Protein AF-C6M0U0-F1 (afdb_monomer)

Organism: NCBI:txid547045

Mean predicted aligned error: 6.97 Å

pLDDT: mean 82.28, std 11.55, range [46.31, 96.19]

Solvent-accessible surface area (backbone atoms only — not comparable to full-atom values): 5951 Å² total; per-residue (Å²): 131,81,79,52,76,69,52,56,54,47,51,55,52,51,50,54,51,51,50,49,52,53,70,62,38,92,77,49,57,50,56,54,55,56,68,71,49,63,76,68,48,75,41,58,51,66,78,69,48,57,66,72,61,37,56,74,75,43,66,86,65,54,39,33,33,31,40,36,55,34,98,86,66,42,71,76,54,31,38,32,37,41,39,35,33,69,83,81,74,46,73,50,76,47,80,41,56,51,84,80,108

Secondary structure (DSSP, 8-state):
-PPPHHHHHHHHHHHHHHHHHHHH-TT-HHHHHHHHSPTT--EEGGGTS-HHHHHHHHTT--EEEEEEE-TT--TTTEEEEEEEETTTTEEEEEEEEGGG-

Foldseek 3Di:
DPDDPVVVVVLVVLVVVLVCCQPPVVVCVNVVVLLVDPAPDKDFSCVSDDVVVCCVRPVPWRKIKHKHAPPVNPPPFKIKIWIATPVVRDIDIDIDGPVVD

Structure (mmCIF, N/CA/C/O backbone):
data_AF-C6M0U0-F1
#
_entry.id   AF-C6M0U0-F1
#
loop_
_atom_site.group_PDB
_atom_site.id
_atom_site.type_symbol
_atom_site.label_atom_id
_atom_site.label_alt_id
_atom_site.label_comp_id
_atom_site.label_asym_id
_atom_site.label_entity_id
_atom_site.label_seq_id
_atom_site.pdbx_PDB_ins_code
_atom_site.Cartn_x
_atom_site.Cartn_y
_atom_site.Cartn_z
_atom_site.occupancy
_atom_site.B_iso_or_equiv
_atom_site.auth_seq_id
_atom_site.auth_comp_id
_atom_site.auth_asym_id
_atom_site.auth_atom_id
_atom_site.pdbx_PDB_model_num
ATOM 1 N N . MET A 1 1 ? -15.009 -13.323 18.714 1.00 46.31 1 MET A N 1
ATOM 2 C CA . MET A 1 1 ? -16.208 -12.505 18.432 1.00 46.31 1 MET A CA 1
ATOM 3 C C . MET A 1 1 ? -16.211 -12.233 16.944 1.00 46.31 1 MET A C 1
ATOM 5 O O . MET A 1 1 ? -15.132 -12.001 16.420 1.00 46.31 1 MET A O 1
ATOM 9 N N . LYS A 1 2 ? -17.355 -12.347 16.261 1.00 49.81 2 LYS A N 1
ATOM 10 C CA . LYS A 1 2 ? -17.467 -11.777 14.913 1.00 49.81 2 LYS A CA 1
ATOM 11 C C . LYS A 1 2 ? -17.648 -10.267 15.085 1.00 49.81 2 LYS A C 1
ATOM 13 O O . LYS A 1 2 ? -18.456 -9.913 15.950 1.00 49.81 2 LYS A O 1
ATOM 18 N N . PRO A 1 3 ? -16.898 -9.431 14.357 1.00 57.34 3 PRO A N 1
ATOM 19 C CA . PRO A 1 3 ? -17.123 -7.994 14.376 1.00 57.34 3 PRO A CA 1
ATOM 20 C C . PRO A 1 3 ? -18.563 -7.698 13.953 1.00 57.34 3 PRO A C 1
ATOM 22 O O . PRO A 1 3 ? -19.199 -8.482 13.238 1.00 57.34 3 PRO A O 1
ATOM 25 N N . SER A 1 4 ? -19.125 -6.616 14.484 1.00 71.62 4 SER A N 1
ATOM 26 C CA . SER A 1 4 ? -20.456 -6.187 14.056 1.00 71.62 4 SER A CA 1
ATOM 27 C C . SER A 1 4 ? -20.386 -5.621 12.634 1.00 71.62 4 SER A C 1
ATOM 29 O O . SER A 1 4 ? -19.350 -5.101 12.225 1.00 71.62 4 SER A O 1
ATOM 31 N N . SER A 1 5 ? -21.500 -5.655 11.898 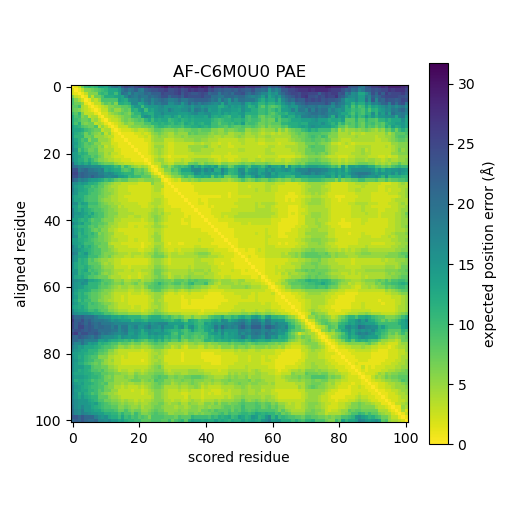1.00 65.94 5 SER A N 1
ATOM 32 C CA . SER A 1 5 ? -21.579 -5.059 10.554 1.00 65.94 5 SER A CA 1
ATOM 33 C C . SER A 1 5 ? -21.157 -3.585 10.530 1.00 65.94 5 SER A C 1
ATOM 35 O O . SER A 1 5 ? -20.695 -3.123 9.495 1.00 65.94 5 SER A O 1
ATOM 37 N N . ASP A 1 6 ? -21.301 -2.855 11.642 1.00 65.31 6 ASP A N 1
ATOM 38 C CA . ASP A 1 6 ? -20.897 -1.449 11.757 1.00 65.31 6 ASP A CA 1
ATOM 39 C C . ASP A 1 6 ? -19.384 -1.283 11.984 1.00 65.31 6 ASP A C 1
ATOM 41 O O . ASP A 1 6 ? -18.834 -0.221 11.704 1.00 65.31 6 ASP A O 1
ATOM 45 N N . GLU A 1 7 ? -18.704 -2.306 12.508 1.00 62.69 7 GLU A N 1
ATOM 46 C CA . GLU A 1 7 ? -17.248 -2.304 12.711 1.00 62.69 7 GLU A CA 1
ATOM 47 C C . GLU A 1 7 ? -16.519 -2.616 11.400 1.00 62.69 7 GLU A C 1
ATOM 49 O O . GLU A 1 7 ? -15.577 -1.912 11.050 1.00 62.69 7 GLU A O 1
ATOM 54 N N . GLU A 1 8 ? -17.015 -3.590 10.629 1.00 62.66 8 GLU A N 1
ATOM 55 C CA . GLU A 1 8 ? -16.490 -3.913 9.292 1.00 62.66 8 GLU A CA 1
ATOM 56 C C . GLU A 1 8 ? -16.653 -2.726 8.323 1.00 62.66 8 GLU A C 1
ATOM 58 O O . GLU A 1 8 ? -15.736 -2.388 7.576 1.00 62.66 8 GLU A O 1
ATOM 63 N N . LEU A 1 9 ? -17.801 -2.034 8.373 1.00 60.28 9 LEU A N 1
ATOM 64 C CA . LEU A 1 9 ? -18.061 -0.854 7.539 1.00 60.28 9 LEU A CA 1
ATOM 65 C C . LEU A 1 9 ? -17.158 0.330 7.902 1.00 60.28 9 LEU A C 1
ATOM 67 O O . LEU A 1 9 ? -16.750 1.076 7.018 1.00 60.28 9 LEU A O 1
ATOM 71 N N . LYS A 1 10 ? -16.835 0.503 9.189 1.00 64.31 10 LYS A N 1
ATOM 72 C CA . LYS A 1 10 ? -15.878 1.526 9.630 1.00 64.31 10 LYS A CA 1
ATOM 73 C C . LYS A 1 10 ? -14.460 1.215 9.162 1.00 64.31 10 LYS A C 1
ATOM 75 O O . LYS A 1 10 ? -13.813 2.119 8.652 1.00 64.31 10 LYS A O 1
ATOM 80 N N . SER A 1 11 ? -14.022 -0.039 9.276 1.00 66.06 11 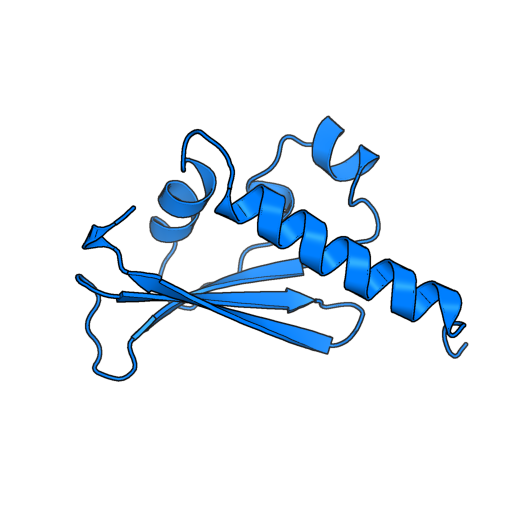SER A N 1
ATOM 81 C CA . SER A 1 11 ? -12.685 -0.473 8.844 1.00 66.06 11 SER A CA 1
ATOM 82 C C . SER A 1 11 ? -12.474 -0.262 7.339 1.00 66.06 11 SER A C 1
ATOM 84 O O . SER A 1 11 ? -11.485 0.333 6.915 1.00 66.06 11 SER A O 1
ATOM 86 N N . ALA A 1 12 ? -13.467 -0.631 6.520 1.00 65.75 12 ALA A N 1
ATOM 87 C CA . ALA A 1 12 ? -13.413 -0.408 5.076 1.00 65.75 12 ALA A CA 1
ATOM 88 C C . ALA A 1 12 ? -13.322 1.087 4.706 1.00 65.75 12 ALA A C 1
ATOM 90 O O . ALA A 1 12 ? -12.548 1.458 3.827 1.00 65.75 12 ALA A O 1
ATOM 91 N N . VAL A 1 13 ? -14.074 1.952 5.399 1.00 70.88 13 VAL A N 1
ATOM 92 C CA . VAL A 1 13 ? -14.023 3.410 5.187 1.00 70.88 13 VAL A CA 1
ATOM 93 C C . VAL A 1 13 ? -12.688 4.003 5.655 1.00 70.88 13 VAL A C 1
ATOM 95 O O . VAL A 1 13 ? -12.172 4.911 5.008 1.00 70.88 13 VAL A O 1
ATOM 98 N N . GLU A 1 14 ? -12.108 3.498 6.747 1.00 76.75 14 GLU A N 1
ATOM 99 C CA . GLU A 1 14 ? -10.775 3.905 7.214 1.00 76.75 14 GLU A CA 1
ATOM 100 C C . GLU A 1 14 ? -9.681 3.553 6.196 1.00 76.75 14 GLU A C 1
ATOM 102 O O . GLU A 1 14 ? -8.812 4.385 5.936 1.00 76.75 14 GLU A O 1
ATOM 107 N N . LEU A 1 15 ? -9.744 2.366 5.580 1.00 80.44 15 LEU A N 1
ATOM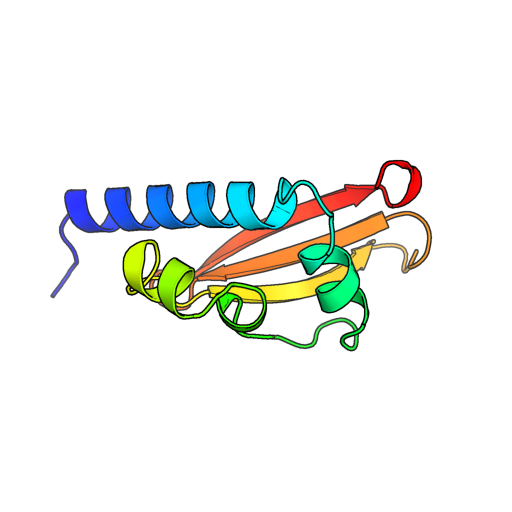 108 C CA . LEU A 1 15 ? -8.803 1.950 4.537 1.00 80.44 15 LEU A CA 1
ATOM 109 C C . LEU A 1 15 ? -8.861 2.888 3.323 1.00 80.44 15 LEU A C 1
ATOM 111 O O . LEU A 1 15 ? -7.816 3.377 2.901 1.00 80.44 15 LEU A O 1
ATOM 115 N N . ASP A 1 16 ? -10.057 3.182 2.806 1.00 81.88 16 ASP A N 1
ATOM 116 C CA . ASP A 1 16 ? -10.239 4.086 1.659 1.00 81.88 16 ASP A CA 1
ATOM 117 C C . ASP A 1 16 ? -9.712 5.504 1.949 1.00 81.88 16 ASP A C 1
ATOM 119 O O . ASP A 1 16 ? -8.999 6.083 1.130 1.00 81.88 16 ASP A O 1
ATOM 123 N N . LEU A 1 17 ? -9.991 6.051 3.139 1.00 85.00 17 LEU A N 1
ATOM 124 C CA . LEU A 1 17 ? -9.494 7.373 3.542 1.00 85.00 17 LEU A CA 1
ATOM 125 C C . LEU A 1 17 ? -7.971 7.402 3.695 1.00 85.00 17 LEU A C 1
ATOM 127 O O . LEU A 1 17 ? -7.322 8.346 3.250 1.00 85.00 17 LEU A O 1
ATOM 131 N N . LEU A 1 18 ? -7.393 6.364 4.300 1.00 86.94 18 LEU A N 1
ATOM 132 C CA . LEU A 1 18 ? -5.949 6.254 4.469 1.00 86.94 18 LEU A CA 1
ATOM 133 C C . LEU A 1 18 ? -5.239 6.148 3.116 1.00 86.94 18 LEU A C 1
ATOM 135 O O . LEU A 1 18 ? -4.175 6.739 2.928 1.00 86.94 18 LEU A O 1
ATOM 139 N N . LEU A 1 19 ? -5.820 5.401 2.176 1.00 87.06 19 LEU A N 1
ATOM 140 C CA . LEU A 1 19 ? -5.331 5.278 0.805 1.00 87.06 19 LEU A CA 1
ATOM 141 C C . LEU A 1 19 ? -5.356 6.620 0.082 1.00 87.06 19 LEU A C 1
ATOM 143 O O . LEU A 1 19 ? -4.346 7.004 -0.511 1.00 87.06 19 LEU A O 1
ATOM 147 N N . ASP A 1 20 ? -6.477 7.336 0.165 1.00 86.25 20 ASP A N 1
ATOM 148 C CA . ASP A 1 20 ? -6.613 8.67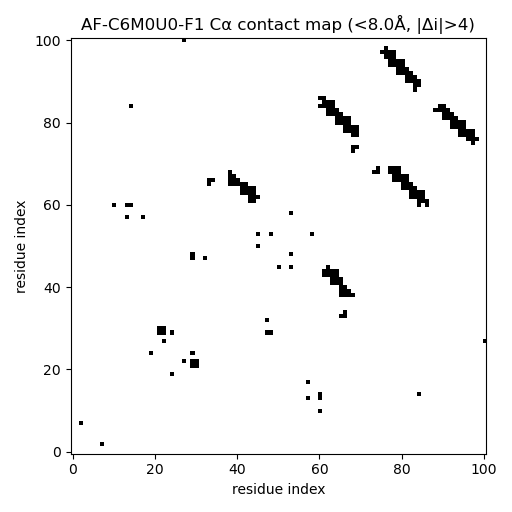8 -0.394 1.00 86.25 20 ASP A CA 1
ATOM 149 C C . ASP A 1 20 ? -5.562 9.617 0.204 1.00 86.25 20 ASP A C 1
ATOM 151 O O . ASP A 1 20 ? -4.833 10.264 -0.543 1.00 86.25 20 ASP A O 1
ATOM 155 N N . ASP A 1 21 ? -5.395 9.639 1.526 1.00 88.00 21 ASP A N 1
ATOM 156 C CA . ASP A 1 21 ? -4.369 10.447 2.191 1.00 88.00 21 ASP A CA 1
ATOM 157 C C . ASP A 1 21 ? -2.951 10.077 1.739 1.00 88.00 21 ASP A C 1
ATOM 159 O O . ASP A 1 21 ? -2.110 10.954 1.531 1.00 88.00 21 ASP A O 1
ATOM 163 N N . PHE A 1 22 ? -2.674 8.782 1.568 1.00 88.94 22 PHE A N 1
ATOM 164 C CA . PHE A 1 22 ? -1.360 8.294 1.165 1.00 88.94 22 PHE A CA 1
ATOM 165 C C . PHE A 1 22 ? -1.013 8.673 -0.279 1.00 88.94 22 PHE A C 1
ATOM 167 O O . PHE A 1 22 ? 0.128 9.028 -0.579 1.00 88.94 22 PHE A O 1
ATOM 174 N N . VAL A 1 23 ? -1.994 8.578 -1.176 1.00 84.50 23 VAL A N 1
ATOM 175 C CA . VAL A 1 23 ? -1.830 8.801 -2.617 1.00 84.50 23 VAL A CA 1
ATOM 176 C C . VAL A 1 23 ? -1.953 10.278 -2.989 1.00 84.50 23 VAL A C 1
ATOM 178 O O . VAL A 1 23 ? -1.241 10.746 -3.875 1.00 84.50 23 VAL A O 1
ATOM 181 N N . LEU A 1 24 ? -2.853 11.013 -2.336 1.00 80.88 24 LEU A N 1
ATOM 182 C CA . LEU A 1 24 ? -3.150 12.421 -2.616 1.00 80.88 24 LEU A CA 1
ATOM 183 C C . LEU A 1 24 ? -2.304 13.384 -1.781 1.00 80.88 24 LEU A C 1
ATOM 185 O O . LEU A 1 24 ? -2.502 14.603 -1.874 1.00 80.88 24 LEU A O 1
ATOM 189 N N . GLU A 1 25 ? -1.374 12.873 -0.966 1.00 73.44 25 GLU A N 1
ATOM 190 C CA . GLU A 1 25 ? -0.449 13.698 -0.199 1.00 73.44 25 GLU A CA 1
ATOM 191 C C . GLU A 1 25 ? 0.206 14.721 -1.138 1.00 73.44 25 GLU A C 1
ATOM 193 O O . GLU A 1 25 ? 0.952 14.379 -2.054 1.00 73.44 25 GLU A O 1
ATOM 198 N N . LYS A 1 26 ? -0.086 16.011 -0.924 1.00 58.44 26 LYS A N 1
ATOM 199 C CA . LYS A 1 26 ? 0.198 17.097 -1.887 1.00 58.44 26 LYS A CA 1
ATOM 200 C C . LYS A 1 26 ? 1.676 17.256 -2.269 1.00 58.44 26 LYS A C 1
ATOM 202 O O . LYS A 1 26 ? 1.984 18.057 -3.151 1.00 58.44 26 LYS A O 1
ATOM 207 N N . LYS A 1 27 ? 2.589 16.565 -1.585 1.00 61.22 27 LYS A N 1
ATOM 208 C CA . LYS A 1 27 ? 4.034 16.590 -1.839 1.00 61.22 27 LYS A CA 1
ATOM 209 C C . LYS A 1 27 ? 4.557 15.338 -2.561 1.00 61.22 27 LYS A C 1
ATOM 211 O O . LYS A 1 27 ? 5.710 15.359 -2.999 1.00 61.22 27 LYS A O 1
ATOM 216 N N . ASN A 1 28 ? 3.731 14.299 -2.752 1.00 66.31 28 ASN A N 1
ATOM 217 C CA . ASN A 1 28 ? 4.127 12.987 -3.282 1.00 66.31 28 ASN A CA 1
ATOM 218 C C . ASN A 1 28 ? 5.340 12.380 -2.541 1.00 66.31 28 ASN A C 1
ATOM 220 O O . ASN A 1 28 ? 6.072 11.562 -3.106 1.00 66.31 28 ASN A O 1
ATOM 224 N N . ASP A 1 29 ? 5.601 12.784 -1.294 1.00 84.19 29 ASP A N 1
ATOM 225 C CA . ASP A 1 29 ? 6.796 12.348 -0.569 1.00 84.19 29 ASP A CA 1
ATOM 226 C C . ASP A 1 29 ? 6.633 10.900 -0.101 1.00 84.19 29 ASP A C 1
ATOM 228 O O . ASP A 1 29 ? 7.604 10.140 -0.091 1.00 84.19 29 ASP A O 1
ATOM 232 N N . TYR A 1 30 ? 5.408 10.473 0.210 1.00 90.56 30 TYR A N 1
ATOM 233 C CA . TYR A 1 30 ? 5.137 9.096 0.627 1.00 90.56 30 TYR A CA 1
ATOM 234 C C . TYR A 1 30 ? 5.387 8.086 -0.490 1.00 90.56 30 TYR A C 1
ATOM 236 O O . TYR A 1 30 ? 6.093 7.100 -0.273 1.00 90.56 30 TYR A O 1
ATOM 244 N N . LEU A 1 31 ? 4.901 8.362 -1.704 1.00 89.12 31 LEU A N 1
ATOM 245 C CA . LEU A 1 31 ? 5.131 7.504 -2.868 1.00 89.12 31 LEU A CA 1
ATOM 246 C C . LEU A 1 31 ? 6.614 7.437 -3.242 1.00 89.12 31 LEU A C 1
ATOM 248 O O . LEU A 1 31 ? 7.139 6.347 -3.467 1.00 89.12 31 LEU A O 1
ATOM 252 N N . LYS A 1 32 ? 7.321 8.575 -3.233 1.00 88.75 32 LYS A N 1
ATOM 253 C CA . LYS A 1 32 ? 8.775 8.601 -3.470 1.00 88.75 32 LYS A CA 1
ATOM 254 C C . LYS A 1 32 ? 9.523 7.746 -2.452 1.00 88.75 32 LYS A C 1
ATOM 256 O O . LYS A 1 32 ? 10.305 6.891 -2.851 1.00 88.75 32 LYS A O 1
ATOM 261 N N . ARG A 1 33 ? 9.232 7.915 -1.157 1.00 92.25 33 ARG A N 1
ATOM 262 C CA . ARG A 1 33 ? 9.828 7.100 -0.085 1.00 92.25 33 ARG A CA 1
ATOM 263 C C . ARG A 1 33 ? 9.487 5.621 -0.239 1.00 92.25 33 ARG A C 1
ATOM 265 O O . ARG A 1 33 ? 10.353 4.779 -0.040 1.00 92.25 33 ARG A O 1
ATOM 272 N N . LEU A 1 34 ? 8.249 5.280 -0.604 1.00 93.06 34 LEU A N 1
ATOM 273 C CA . LEU A 1 34 ? 7.845 3.889 -0.833 1.00 93.06 34 LEU A CA 1
ATOM 274 C C . LEU A 1 34 ? 8.690 3.255 -1.945 1.00 93.06 34 LEU A C 1
ATOM 276 O O . LEU A 1 34 ? 9.145 2.120 -1.822 1.00 93.06 34 LEU A O 1
ATOM 280 N N . PHE A 1 35 ? 8.941 4.013 -3.005 1.00 90.31 35 PHE A N 1
ATOM 281 C CA . PHE A 1 35 ? 9.717 3.596 -4.165 1.00 90.31 35 PHE A CA 1
ATOM 282 C C . PHE A 1 35 ? 11.226 3.469 -3.929 1.00 90.31 35 PHE A C 1
ATOM 284 O O . PHE A 1 35 ? 11.904 2.864 -4.760 1.00 90.31 35 PHE A O 1
ATOM 291 N N . GLU A 1 36 ? 11.746 3.968 -2.806 1.00 91.94 36 GLU A N 1
ATOM 292 C CA . GLU A 1 36 ? 13.125 3.723 -2.363 1.00 91.94 36 GLU A CA 1
ATOM 293 C C . GLU A 1 36 ? 13.299 2.336 -1.723 1.00 91.94 36 GLU A C 1
ATOM 295 O O . GLU A 1 36 ? 14.412 1.805 -1.669 1.00 91.94 36 GLU A O 1
ATOM 300 N N . PHE A 1 37 ? 12.214 1.712 -1.249 1.00 93.88 37 PHE A N 1
ATOM 301 C CA . PHE A 1 37 ? 12.275 0.342 -0.747 1.00 93.88 37 PHE A CA 1
ATOM 302 C C . PHE A 1 37 ? 12.434 -0.660 -1.900 1.00 93.88 37 PHE A C 1
ATOM 304 O O . PHE A 1 37 ? 11.935 -0.426 -3.002 1.00 93.88 37 PHE A O 1
ATOM 311 N N . PRO A 1 38 ? 13.075 -1.821 -1.664 1.00 93.81 38 PRO A N 1
ATOM 312 C CA . PRO A 1 38 ? 13.097 -2.902 -2.640 1.00 93.81 38 PRO A CA 1
ATOM 313 C C . PRO A 1 38 ? 11.686 -3.319 -3.067 1.00 93.81 38 PRO A C 1
ATOM 315 O O . PRO A 1 38 ? 10.795 -3.458 -2.228 1.00 93.81 38 PRO A O 1
ATOM 318 N N . CYS A 1 39 ? 11.512 -3.577 -4.362 1.00 91.81 39 CYS A N 1
ATOM 319 C CA . CYS A 1 39 ? 10.285 -4.143 -4.919 1.00 91.81 39 CYS A CA 1
ATOM 320 C C . CYS A 1 39 ? 9.819 -5.371 -4.115 1.00 91.81 39 CYS A C 1
ATOM 322 O O . CYS A 1 39 ? 10.614 -6.261 -3.804 1.00 91.81 39 CYS A O 1
ATOM 324 N N . GLY A 1 40 ? 8.522 -5.428 -3.806 1.00 93.12 40 GLY A N 1
ATOM 325 C CA . GLY A 1 40 ? 7.883 -6.515 -3.061 1.00 93.12 40 GLY A CA 1
ATOM 326 C C . GLY A 1 40 ? 8.190 -6.529 -1.563 1.00 93.12 40 GLY A C 1
ATOM 327 O O . GLY A 1 40 ? 7.701 -7.403 -0.848 1.00 93.12 40 GLY A O 1
ATOM 328 N N . LYS A 1 41 ? 8.982 -5.575 -1.054 1.00 96.19 41 LYS A N 1
ATOM 329 C CA . LYS A 1 41 ? 9.194 -5.433 0.385 1.00 96.19 41 LYS A CA 1
ATOM 330 C C . LYS A 1 41 ? 7.969 -4.787 1.024 1.00 9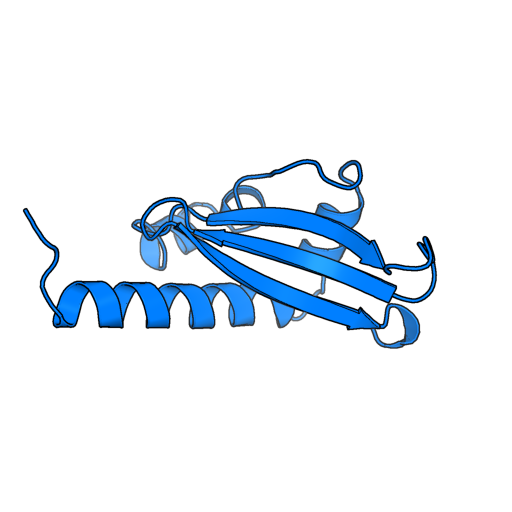6.19 41 LYS A C 1
ATOM 332 O O . LYS A 1 41 ? 7.640 -3.643 0.725 1.00 96.19 41 LYS A O 1
ATOM 337 N N . TRP A 1 42 ? 7.353 -5.512 1.949 1.00 96.00 42 TRP A N 1
ATOM 338 C CA . TRP A 1 42 ? 6.278 -5.000 2.791 1.00 96.00 42 TRP A CA 1
ATOM 339 C C . TRP A 1 42 ? 6.813 -4.051 3.861 1.00 96.00 42 TRP A C 1
ATOM 341 O O . TRP A 1 42 ? 7.811 -4.342 4.529 1.00 96.00 42 TRP A O 1
ATOM 351 N N . VAL A 1 43 ? 6.135 -2.918 4.017 1.00 95.75 43 VAL A N 1
ATOM 352 C CA . VAL A 1 43 ? 6.415 -1.892 5.024 1.00 95.75 43 VAL A CA 1
ATOM 353 C C . VAL A 1 43 ? 5.096 -1.506 5.684 1.00 95.75 43 VAL A C 1
ATOM 355 O O . VAL A 1 43 ? 4.082 -1.386 5.002 1.00 95.75 43 VAL A O 1
ATOM 358 N N . GLU A 1 44 ? 5.082 -1.309 7.001 1.00 94.12 44 GLU A N 1
ATOM 359 C CA . GLU A 1 44 ? 3.885 -0.783 7.666 1.00 94.12 44 GLU A CA 1
ATOM 360 C C . GLU A 1 44 ? 3.632 0.663 7.241 1.00 94.12 44 GLU A C 1
ATOM 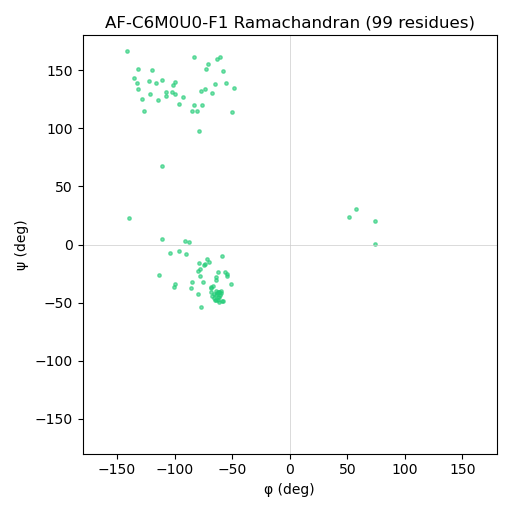362 O O . GLU A 1 44 ? 4.532 1.507 7.298 1.00 94.12 44 GLU A O 1
ATOM 367 N N . ILE A 1 45 ? 2.395 0.957 6.844 1.00 92.12 45 ILE A N 1
ATOM 368 C CA . ILE A 1 45 ? 2.052 2.242 6.236 1.00 92.12 45 ILE A CA 1
ATOM 369 C C . ILE A 1 45 ? 2.234 3.426 7.196 1.00 92.12 45 ILE A C 1
ATOM 371 O O . ILE A 1 45 ? 2.594 4.522 6.772 1.00 92.12 45 ILE A O 1
ATOM 375 N N . LYS A 1 46 ? 2.109 3.188 8.507 1.00 92.06 46 LYS A N 1
ATOM 376 C CA . LYS A 1 46 ? 2.356 4.190 9.553 1.00 92.06 46 LYS A CA 1
ATOM 377 C C . LYS A 1 46 ? 3.754 4.814 9.487 1.00 92.06 46 LYS A C 1
ATOM 379 O O . LYS A 1 46 ? 3.942 5.929 9.947 1.00 92.06 46 LYS A O 1
ATOM 384 N N . TYR A 1 47 ? 4.737 4.125 8.892 1.00 91.75 47 TYR A N 1
ATOM 385 C CA . TYR A 1 47 ? 6.096 4.651 8.720 1.00 91.75 47 TYR A CA 1
ATOM 386 C C . TYR A 1 47 ? 6.152 5.910 7.838 1.00 91.75 47 TYR A C 1
ATOM 388 O O . TYR A 1 47 ? 7.109 6.690 7.902 1.00 91.75 47 TYR A O 1
ATOM 396 N N . PHE A 1 48 ? 5.159 6.096 6.970 1.00 91.38 48 PHE A N 1
ATOM 397 C CA . PHE A 1 48 ? 5.122 7.227 6.053 1.00 91.38 48 PHE A CA 1
ATOM 398 C C . PHE A 1 48 ? 4.512 8.472 6.698 1.00 91.38 48 PHE A C 1
ATOM 400 O O . PHE A 1 48 ? 4.983 9.572 6.414 1.00 91.38 48 PHE A O 1
ATOM 407 N N . PHE A 1 49 ? 3.563 8.289 7.612 1.00 90.00 49 PHE A N 1
ATOM 408 C CA . PHE A 1 49 ? 2.833 9.360 8.279 1.00 90.00 49 PHE A CA 1
ATOM 409 C C . PHE A 1 49 ? 3.591 9.951 9.473 1.00 90.00 49 PHE A C 1
ATOM 411 O O . PHE A 1 49 ? 4.507 9.346 10.030 1.00 90.00 49 PHE A O 1
ATOM 418 N N . ASP A 1 50 ? 3.180 11.155 9.873 1.00 90.12 50 ASP A N 1
ATOM 419 C CA . ASP A 1 50 ? 3.506 11.677 11.198 1.00 90.12 50 ASP A CA 1
ATOM 420 C C . ASP A 1 50 ? 2.836 10.807 12.276 1.00 90.12 50 ASP A C 1
ATOM 422 O O . ASP A 1 50 ? 1.683 10.404 12.113 1.00 90.12 50 ASP A O 1
ATOM 426 N N . SER A 1 51 ? 3.560 10.503 13.359 1.00 87.12 51 SER A N 1
ATOM 427 C CA . SER A 1 51 ? 3.081 9.570 14.390 1.00 87.12 51 SER A CA 1
ATOM 428 C C . SER A 1 51 ? 1.816 10.081 15.073 1.00 87.12 51 SER A C 1
ATOM 430 O O . SER A 1 51 ? 0.864 9.320 15.219 1.00 87.12 51 SER A O 1
ATOM 432 N N . ASP A 1 52 ? 1.780 11.366 15.440 1.00 91.38 52 ASP A N 1
ATOM 433 C CA . ASP A 1 52 ? 0.641 11.945 16.155 1.00 91.38 52 ASP A CA 1
ATOM 434 C C . ASP A 1 52 ? -0.589 11.992 15.237 1.00 91.38 52 ASP A C 1
ATOM 436 O O . ASP A 1 52 ? -1.716 11.726 15.671 1.00 91.38 52 ASP A O 1
ATOM 440 N N . TYR A 1 53 ? -0.379 12.282 13.947 1.00 89.19 53 TYR A N 1
ATOM 441 C CA . TYR A 1 53 ? -1.441 12.238 12.942 1.00 89.19 53 TYR A CA 1
ATOM 442 C C . TYR A 1 53 ? -1.979 10.819 12.734 1.00 89.19 53 TYR A C 1
ATOM 444 O O . TYR A 1 53 ? -3.195 10.625 12.737 1.00 89.19 53 TYR A O 1
ATOM 452 N N . TYR A 1 54 ? -1.100 9.830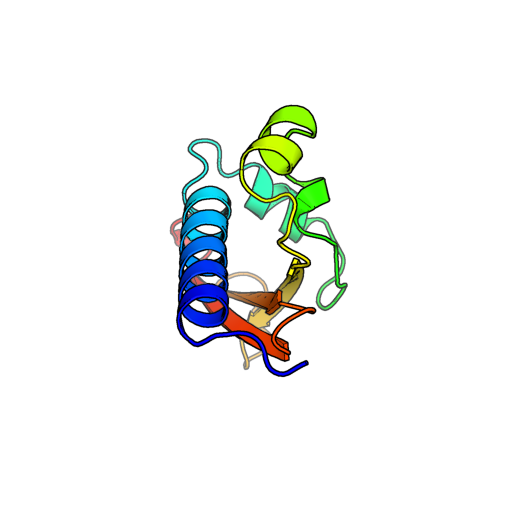 12.567 1.00 88.88 54 TYR A N 1
ATOM 453 C CA . TYR A 1 54 ? -1.515 8.451 12.326 1.00 88.88 54 TYR A CA 1
ATOM 454 C C . TYR A 1 54 ? -2.274 7.882 13.523 1.00 88.88 54 TYR A C 1
ATOM 456 O O . TYR A 1 54 ? -3.367 7.351 13.354 1.00 88.88 54 TYR A O 1
ATOM 464 N N . ASP A 1 55 ? -1.753 8.057 14.737 1.00 88.25 55 ASP A N 1
ATOM 465 C CA . ASP A 1 55 ? -2.400 7.551 15.948 1.00 88.25 55 ASP A CA 1
ATOM 466 C C . ASP A 1 55 ? -3.759 8.232 16.197 1.00 88.25 55 ASP A C 1
ATOM 468 O O . ASP A 1 55 ? -4.688 7.608 16.701 1.00 88.25 55 ASP A O 1
ATOM 472 N N . SER A 1 56 ? -3.931 9.494 15.792 1.00 87.88 56 SER A N 1
ATOM 473 C CA . SER A 1 56 ? -5.212 10.194 15.970 1.00 87.88 56 SER A CA 1
ATOM 474 C C . SER A 1 56 ? -6.287 9.800 14.951 1.00 87.88 56 SER A C 1
ATOM 476 O O . SER A 1 56 ? -7.472 9.923 15.259 1.00 87.88 56 SER A O 1
ATOM 478 N N . ASN A 1 57 ? -5.901 9.366 13.745 1.00 85.31 57 ASN A N 1
ATOM 479 C CA . ASN A 1 57 ? -6.836 9.143 12.630 1.00 85.31 57 ASN A CA 1
ATOM 480 C C . ASN A 1 57 ? -6.966 7.668 12.212 1.00 85.31 57 ASN A C 1
ATOM 482 O O . ASN A 1 57 ? -8.009 7.279 11.701 1.00 85.31 57 ASN A O 1
ATOM 486 N N . TYR A 1 58 ? -5.934 6.853 12.453 1.00 85.94 58 TYR A N 1
ATOM 487 C CA . TYR A 1 58 ? -5.769 5.503 11.899 1.00 85.94 58 TYR A CA 1
ATOM 488 C C . TYR A 1 58 ? -5.218 4.492 12.920 1.00 85.94 58 TYR A C 1
ATOM 490 O O . TYR A 1 58 ? -4.643 3.470 12.547 1.00 85.94 58 TYR A O 1
ATOM 498 N N . GLN A 1 59 ? -5.379 4.749 14.224 1.00 80.06 59 GLN A N 1
ATOM 499 C CA . GLN A 1 59 ? -4.852 3.898 15.306 1.00 80.06 59 GLN A CA 1
ATOM 500 C C . GLN A 1 59 ? -5.210 2.409 15.161 1.00 80.06 59 GLN A C 1
ATOM 502 O O . GLN A 1 59 ? -4.436 1.550 15.585 1.00 80.06 59 GLN A O 1
ATOM 507 N N . ASN A 1 60 ? -6.388 2.095 14.620 1.00 78.44 60 ASN A N 1
ATOM 508 C CA . ASN A 1 60 ? -6.854 0.713 14.494 1.00 78.44 60 ASN A CA 1
ATOM 509 C C . ASN A 1 60 ? -6.431 0.062 13.171 1.00 78.44 60 ASN A C 1
ATOM 511 O O . ASN A 1 60 ? -6.601 -1.145 13.002 1.00 78.44 60 ASN A O 1
ATOM 515 N N . SER A 1 61 ? -5.867 0.835 12.242 1.00 82.56 61 SER A N 1
ATOM 516 C CA . SER A 1 61 ? -5.499 0.363 10.915 1.00 82.56 61 SER A CA 1
ATOM 517 C C . SER A 1 61 ? -4.131 -0.322 10.958 1.00 82.56 61 SER A C 1
ATOM 519 O O . SER A 1 61 ? -3.106 0.288 11.280 1.00 82.56 61 SER A O 1
ATOM 521 N N . HIS A 1 62 ? -4.095 -1.600 10.581 1.00 88.75 62 HIS A N 1
ATOM 522 C CA . HIS A 1 62 ? -2.870 -2.396 10.496 1.00 88.75 62 HIS A CA 1
ATOM 523 C C . HIS A 1 62 ? -2.533 -2.707 9.041 1.00 88.75 62 HIS A C 1
ATOM 525 O O . HIS A 1 62 ? -2.578 -3.852 8.594 1.00 88.75 62 HIS A O 1
ATOM 531 N N . ILE A 1 63 ? -2.178 -1.671 8.284 1.00 91.81 63 ILE A N 1
ATOM 532 C CA . ILE A 1 63 ? -1.976 -1.793 6.840 1.00 91.81 63 ILE A CA 1
ATOM 533 C C . ILE A 1 63 ? -0.489 -1.920 6.511 1.00 91.81 63 ILE A C 1
ATOM 535 O O . ILE A 1 63 ? 0.359 -1.136 6.946 1.00 91.81 63 ILE A O 1
ATOM 539 N N . SER A 1 64 ? -0.171 -2.928 5.709 1.00 94.62 64 SER A N 1
ATOM 540 C CA . SER A 1 64 ? 1.127 -3.088 5.066 1.00 94.62 64 SER A CA 1
ATOM 541 C C . SER A 1 64 ? 1.037 -2.651 3.614 1.00 94.62 64 SER A C 1
ATOM 543 O O . SER A 1 64 ? 0.085 -2.984 2.918 1.00 94.62 64 SER A O 1
ATOM 545 N N . VAL A 1 65 ? 2.042 -1.927 3.142 1.00 95.19 65 VAL A N 1
ATOM 546 C CA . VAL A 1 65 ? 2.135 -1.460 1.762 1.00 95.19 65 VAL A CA 1
ATOM 547 C C . VAL A 1 65 ? 3.421 -1.969 1.123 1.00 95.19 65 VAL A C 1
ATOM 549 O O . VAL A 1 65 ? 4.473 -2.033 1.766 1.00 95.19 65 VAL A O 1
ATOM 552 N N . CYS A 1 66 ? 3.343 -2.353 -0.145 1.00 95.19 66 CYS A N 1
ATOM 553 C CA . CYS A 1 66 ? 4.508 -2.593 -0.984 1.00 95.19 66 CYS A CA 1
ATOM 554 C C . CYS A 1 66 ? 4.251 -2.096 -2.406 1.00 95.19 66 CYS A C 1
ATOM 556 O O . CYS A 1 66 ? 3.115 -1.815 -2.791 1.00 95.19 66 CYS A O 1
ATOM 558 N N . TRP A 1 67 ? 5.317 -2.006 -3.194 1.00 94.00 67 TRP A N 1
ATOM 559 C CA . TRP A 1 67 ? 5.214 -1.742 -4.621 1.00 94.00 67 TRP A CA 1
ATOM 560 C C . TRP A 1 67 ? 5.817 -2.890 -5.430 1.00 94.00 67 TRP A C 1
ATOM 562 O O . TRP A 1 67 ? 6.755 -3.561 -4.989 1.00 94.00 67 TRP A O 1
ATOM 572 N N . LEU A 1 68 ? 5.272 -3.095 -6.622 1.00 91.75 68 LEU A N 1
ATOM 573 C CA . LEU A 1 68 ? 5.670 -4.094 -7.602 1.00 91.75 68 LEU A CA 1
ATOM 574 C C . LEU A 1 68 ? 5.806 -3.424 -8.982 1.00 91.75 68 LEU A C 1
ATOM 576 O O . LEU A 1 68 ? 5.115 -2.433 -9.247 1.00 91.75 68 LEU A O 1
ATOM 580 N N . PRO A 1 69 ? 6.676 -3.929 -9.872 1.00 85.94 69 PRO A N 1
ATOM 581 C CA . PRO A 1 69 ? 6.633 -3.563 -11.279 1.00 85.94 69 PRO A CA 1
ATOM 582 C C . PRO A 1 69 ? 5.312 -4.020 -11.893 1.00 85.94 69 PRO A C 1
ATOM 584 O O . PRO A 1 69 ? 4.653 -4.933 -11.387 1.00 85.94 69 PRO A O 1
ATOM 587 N N . ASP A 1 70 ? 4.954 -3.407 -13.013 1.00 79.19 70 ASP A N 1
ATOM 588 C CA . ASP A 1 70 ? 3.865 -3.908 -13.843 1.00 79.19 70 ASP A CA 1
ATOM 589 C C . ASP A 1 70 ? 4.167 -5.331 -14.358 1.00 79.19 70 ASP A C 1
ATOM 591 O O . ASP A 1 70 ? 5.310 -5.792 -14.358 1.00 79.19 70 ASP A O 1
ATOM 595 N N . THR A 1 71 ? 3.123 -6.038 -14.785 1.00 69.12 71 THR A N 1
ATOM 596 C CA . THR A 1 71 ? 3.117 -7.447 -15.212 1.00 69.12 71 THR A CA 1
ATOM 597 C C . THR A 1 71 ? 4.128 -7.794 -16.309 1.00 69.12 71 THR A C 1
ATOM 599 O O . THR A 1 71 ? 4.598 -8.931 -16.348 1.00 69.12 71 THR A O 1
ATOM 602 N N . ASP A 1 72 ? 4.538 -6.820 -17.124 1.00 71.25 72 ASP A N 1
ATOM 603 C CA . ASP A 1 72 ? 5.579 -6.980 -18.149 1.00 71.25 72 ASP A CA 1
ATOM 604 C C . ASP A 1 72 ? 7.012 -6.725 -17.629 1.00 71.25 72 ASP A C 1
ATOM 606 O O . ASP A 1 72 ? 7.979 -6.789 -18.388 1.00 71.25 72 ASP A O 1
ATOM 610 N N . GLY A 1 73 ? 7.180 -6.439 -16.333 1.00 63.19 73 GLY A N 1
ATOM 611 C CA . GLY A 1 73 ? 8.468 -6.075 -15.738 1.00 63.19 73 GLY A CA 1
ATOM 612 C C . GLY A 1 73 ? 8.921 -4.656 -16.090 1.00 63.19 73 GLY A C 1
ATOM 613 O O . GLY A 1 73 ? 10.110 -4.354 -16.010 1.00 63.19 73 GLY A O 1
ATOM 614 N N . ASP A 1 74 ? 7.996 -3.788 -16.499 1.00 69.00 74 ASP A N 1
ATOM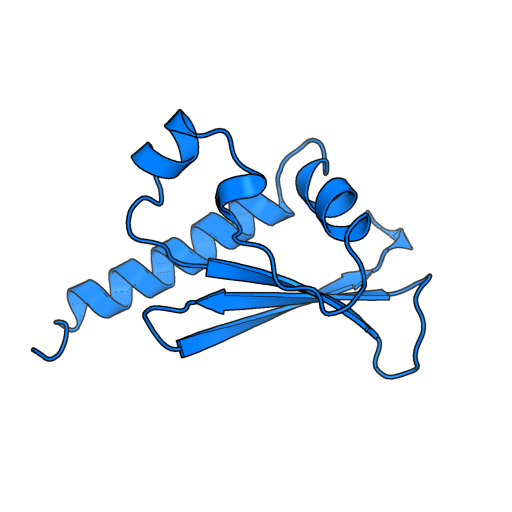 615 C CA . ASP A 1 74 ? 8.269 -2.382 -16.786 1.00 69.00 74 ASP A CA 1
ATOM 616 C C . ASP A 1 74 ? 8.358 -1.586 -15.474 1.00 69.00 74 ASP A C 1
ATOM 618 O O . ASP A 1 74 ? 7.348 -1.217 -14.879 1.00 69.00 74 ASP A O 1
ATOM 622 N N . TYR A 1 75 ? 9.584 -1.358 -15.001 1.00 67.19 75 TYR A N 1
ATOM 623 C CA . TYR A 1 75 ? 9.870 -0.616 -13.765 1.00 67.19 75 TYR A CA 1
ATOM 624 C C . TYR A 1 75 ? 9.785 0.911 -13.927 1.00 67.19 75 TYR A C 1
ATOM 626 O O . TYR A 1 75 ? 9.747 1.637 -12.922 1.00 67.19 75 TYR A O 1
ATOM 634 N N . ASP A 1 76 ? 9.790 1.388 -15.174 1.00 70.25 76 ASP A N 1
ATOM 635 C CA . ASP A 1 76 ? 10.002 2.794 -15.508 1.00 70.25 76 ASP A CA 1
ATOM 636 C C . ASP A 1 76 ? 8.685 3.515 -15.798 1.00 70.25 76 ASP A C 1
ATOM 638 O O . ASP A 1 76 ? 8.546 4.694 -15.471 1.00 70.25 76 ASP A O 1
ATOM 642 N N . ASN A 1 77 ? 7.703 2.826 -16.390 1.00 76.50 77 ASN A N 1
ATOM 643 C CA . ASN A 1 77 ? 6.463 3.468 -16.824 1.00 76.50 77 ASN A CA 1
ATOM 644 C C . ASN A 1 77 ? 5.292 3.263 -15.865 1.00 76.50 77 ASN A C 1
ATOM 646 O O . ASN A 1 77 ? 4.507 4.195 -15.683 1.00 76.50 77 ASN A O 1
ATOM 650 N N . ASN A 1 78 ? 5.175 2.088 -15.245 1.00 82.69 78 ASN A N 1
ATOM 651 C CA . ASN A 1 78 ? 4.045 1.755 -14.384 1.00 82.69 78 ASN A CA 1
ATOM 652 C C . ASN A 1 78 ? 4.520 1.086 -13.093 1.00 82.69 78 ASN A C 1
ATOM 654 O O . ASN A 1 78 ? 5.451 0.284 -13.090 1.00 82.69 78 ASN A O 1
ATOM 658 N N . ARG A 1 79 ? 3.855 1.395 -11.980 1.00 86.62 79 ARG A N 1
ATOM 659 C CA . ARG A 1 79 ? 4.085 0.718 -10.700 1.00 86.62 79 ARG A CA 1
ATOM 660 C C . ARG A 1 79 ? 2.768 0.313 -10.085 1.00 86.62 79 ARG A C 1
ATOM 662 O O . ARG A 1 79 ? 1.841 1.111 -10.004 1.00 86.62 79 ARG A O 1
ATOM 669 N N . ILE A 1 80 ? 2.707 -0.922 -9.621 1.00 90.94 80 ILE A N 1
ATOM 670 C CA . ILE A 1 80 ? 1.571 -1.436 -8.873 1.00 90.94 80 ILE A CA 1
ATOM 671 C C . ILE A 1 80 ? 1.874 -1.220 -7.397 1.00 90.94 80 ILE A C 1
ATOM 673 O O . ILE A 1 80 ? 2.923 -1.634 -6.911 1.00 90.94 80 ILE A O 1
ATOM 677 N N . ILE A 1 81 ? 0.965 -0.578 -6.678 1.00 92.19 81 ILE A N 1
ATOM 678 C CA . ILE A 1 81 ? 1.031 -0.440 -5.228 1.00 92.19 81 ILE A CA 1
ATOM 679 C C . ILE A 1 81 ? -0.034 -1.340 -4.633 1.00 92.19 81 ILE A C 1
ATOM 681 O O . ILE A 1 81 ? -1.196 -1.296 -5.036 1.00 92.19 81 ILE A O 1
ATOM 685 N N . VAL A 1 82 ? 0.383 -2.174 -3.689 1.00 93.56 82 VAL A N 1
ATOM 686 C CA . VAL A 1 82 ? -0.494 -3.102 -2.987 1.00 93.56 82 VAL A CA 1
ATOM 687 C C . VAL A 1 82 ? -0.555 -2.686 -1.533 1.00 93.56 82 VAL A C 1
ATOM 689 O O . VAL A 1 82 ? 0.471 -2.617 -0.858 1.00 93.56 82 VAL A O 1
ATOM 692 N N . PHE A 1 83 ? -1.770 -2.460 -1.061 1.00 93.56 83 PHE A N 1
ATOM 693 C CA . PHE A 1 83 ? -2.097 -2.229 0.333 1.00 93.56 83 PHE A CA 1
ATOM 694 C C . PHE A 1 83 ? -2.794 -3.474 0.854 1.00 93.56 83 PHE A C 1
ATOM 696 O O . PHE A 1 83 ? -3.689 -4.011 0.204 1.00 93.56 83 PHE A O 1
ATOM 703 N N . PHE A 1 84 ? -2.353 -3.958 2.002 1.00 92.62 84 PHE A N 1
ATOM 704 C CA . PHE A 1 84 ? -2.879 -5.150 2.637 1.00 92.62 84 PHE A CA 1
ATOM 705 C C . PHE A 1 84 ? -3.271 -4.814 4.065 1.00 92.62 84 PHE A C 1
ATOM 707 O O . PHE A 1 84 ? -2.409 -4.476 4.881 1.00 92.62 84 PHE A O 1
ATOM 714 N N . ASP A 1 85 ? -4.563 -4.900 4.352 1.00 90.75 85 ASP A N 1
ATOM 715 C CA . ASP A 1 85 ? -5.078 -4.779 5.704 1.00 90.75 85 ASP A CA 1
ATOM 716 C C . ASP A 1 85 ? -4.902 -6.113 6.435 1.00 90.75 85 ASP A C 1
ATOM 718 O O . ASP A 1 85 ? -5.495 -7.132 6.073 1.00 90.75 85 ASP A O 1
ATOM 722 N N . ASN A 1 86 ? -4.063 -6.112 7.469 1.00 86.94 86 ASN A N 1
ATOM 723 C CA . ASN A 1 86 ? -3.781 -7.308 8.254 1.00 86.94 86 ASN A CA 1
ATOM 724 C C . ASN A 1 86 ? -4.934 -7.693 9.192 1.00 86.94 86 ASN A C 1
ATOM 726 O O . ASN A 1 86 ? -4.959 -8.834 9.656 1.00 86.94 86 ASN A O 1
ATOM 730 N N . ASN A 1 87 ? -5.869 -6.782 9.475 1.00 85.88 87 ASN A N 1
ATOM 731 C CA . ASN A 1 87 ? -7.027 -7.069 10.318 1.00 85.88 87 ASN A CA 1
ATOM 732 C C . ASN A 1 87 ? -8.071 -7.871 9.543 1.00 85.88 87 ASN A C 1
ATOM 734 O O . ASN A 1 87 ? -8.465 -8.960 9.963 1.00 85.88 87 ASN A O 1
ATOM 738 N N . ASP A 1 88 ? -8.467 -7.339 8.388 1.00 83.56 8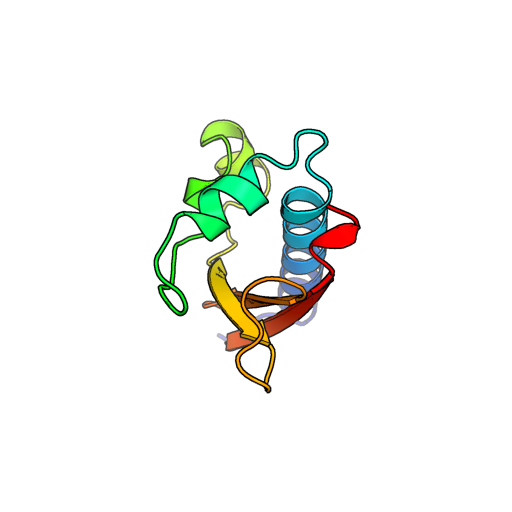8 ASP A N 1
ATOM 739 C CA . ASP A 1 88 ? -9.576 -7.872 7.597 1.00 83.56 88 ASP A CA 1
ATOM 740 C C . ASP A 1 88 ? -9.113 -8.818 6.478 1.00 83.56 88 ASP A C 1
ATOM 742 O O . ASP A 1 88 ? -9.932 -9.457 5.816 1.00 83.56 88 ASP A O 1
ATOM 746 N N . LEU A 1 89 ? -7.793 -8.958 6.287 1.00 86.38 89 LEU A N 1
ATOM 747 C CA . LEU A 1 89 ? -7.161 -9.773 5.240 1.00 86.38 89 LEU A CA 1
ATOM 748 C C . LEU A 1 89 ? -7.604 -9.371 3.825 1.00 86.38 89 LEU A C 1
ATOM 750 O O . LEU A 1 89 ? -7.657 -10.200 2.910 1.00 86.38 89 LEU A O 1
ATOM 754 N N . VAL A 1 90 ? -7.912 -8.088 3.649 1.00 86.69 90 VAL A N 1
ATOM 755 C CA . VAL A 1 90 ? -8.321 -7.487 2.380 1.00 86.69 90 VAL A CA 1
ATOM 756 C C . VAL A 1 90 ? -7.126 -6.783 1.753 1.00 86.69 90 VAL A C 1
ATOM 758 O O . VAL A 1 90 ? -6.340 -6.125 2.433 1.00 86.69 90 VAL A O 1
ATOM 761 N N . SER A 1 91 ? -6.994 -6.910 0.433 1.00 88.06 91 SER A N 1
ATOM 762 C CA . SER A 1 91 ? -6.031 -6.136 -0.340 1.00 88.06 91 SER A CA 1
ATOM 763 C C . SER A 1 91 ? -6.718 -5.122 -1.242 1.00 88.06 91 SER A C 1
ATOM 765 O O . SER A 1 91 ? -7.735 -5.406 -1.875 1.00 88.06 91 SER A O 1
ATOM 767 N N . GLN A 1 92 ? -6.103 -3.950 -1.341 1.00 89.56 92 GLN A N 1
ATOM 768 C CA . GLN A 1 92 ? -6.388 -2.969 -2.374 1.00 89.56 92 GLN A CA 1
ATOM 769 C C . GLN A 1 92 ? -5.153 -2.776 -3.246 1.00 89.56 92 GLN A C 1
ATOM 771 O O . GLN A 1 92 ? -4.018 -2.763 -2.765 1.00 89.56 92 GLN A O 1
ATOM 776 N N . VAL A 1 93 ? -5.373 -2.671 -4.554 1.00 89.94 93 VAL A N 1
ATOM 777 C CA . VAL A 1 93 ? -4.304 -2.608 -5.550 1.00 89.94 93 VAL A CA 1
ATOM 778 C C . VAL A 1 93 ? -4.544 -1.411 -6.448 1.00 89.94 93 VAL A C 1
ATOM 780 O O . VAL A 1 93 ? -5.604 -1.294 -7.059 1.00 89.94 93 VAL A O 1
ATOM 783 N N . ILE A 1 94 ? -3.542 -0.543 -6.553 1.00 88.69 94 ILE A N 1
ATOM 784 C CA . ILE A 1 94 ? -3.591 0.655 -7.385 1.00 88.69 94 ILE A CA 1
ATOM 785 C C . ILE A 1 94 ? -2.448 0.590 -8.394 1.00 88.69 94 ILE A C 1
ATOM 787 O O . ILE A 1 94 ? -1.295 0.373 -8.026 1.00 88.69 94 ILE A O 1
ATOM 791 N N . SER A 1 95 ? -2.761 0.788 -9.672 1.00 86.31 95 SER A N 1
ATOM 792 C CA . SER A 1 95 ? -1.754 0.915 -10.726 1.00 86.31 95 SER A CA 1
ATOM 793 C C . SER A 1 95 ? -1.471 2.388 -10.994 1.00 86.31 95 SER A C 1
ATOM 795 O O . SER A 1 95 ? -2.368 3.136 -11.381 1.00 86.31 95 SER A O 1
ATOM 797 N N . PHE A 1 96 ? -0.219 2.794 -10.824 1.00 81.88 96 PHE A N 1
ATOM 798 C CA . PHE A 1 96 ? 0.254 4.149 -11.065 1.00 81.88 96 PHE A CA 1
ATOM 799 C C . PHE A 1 96 ? 1.001 4.242 -12.382 1.00 81.88 96 PHE A C 1
ATOM 801 O O . PHE A 1 96 ? 1.928 3.475 -12.634 1.00 81.88 96 PHE A O 1
ATOM 808 N N . ASN A 1 97 ? 0.643 5.246 -13.180 1.00 81.88 97 ASN A N 1
ATOM 809 C CA . ASN A 1 97 ? 1.458 5.684 -14.301 1.00 81.88 97 ASN A CA 1
ATOM 810 C C . ASN A 1 97 ? 2.510 6.674 -13.785 1.00 81.88 97 ASN A C 1
ATOM 812 O O . ASN A 1 97 ? 2.185 7.776 -13.339 1.00 81.88 97 ASN A O 1
ATOM 816 N N . MET A 1 98 ? 3.778 6.286 -13.869 1.00 76.75 98 MET A N 1
ATOM 817 C CA . MET A 1 98 ? 4.898 7.081 -13.365 1.00 76.75 98 MET A CA 1
ATOM 818 C C . MET A 1 98 ? 5.160 8.342 -14.196 1.00 76.75 98 MET A C 1
ATOM 820 O O . MET A 1 98 ? 5.833 9.252 -13.725 1.00 76.75 98 MET A O 1
ATOM 824 N N . LYS A 1 99 ? 4.608 8.447 -15.414 1.00 75.44 99 LYS A N 1
ATOM 825 C CA . LYS A 1 99 ? 4.741 9.649 -16.261 1.00 75.44 99 LYS A CA 1
ATOM 826 C C . LYS A 1 99 ? 3.892 10.822 -15.782 1.00 75.44 99 LYS A C 1
ATOM 828 O O . LYS A 1 99 ? 4.095 11.938 -16.250 1.00 75.44 99 LYS A O 1
ATOM 833 N N . THR A 1 100 ? 2.910 10.562 -14.924 1.00 69.00 100 THR A N 1
ATOM 834 C CA . THR A 1 100 ? 1.949 11.560 -14.438 1.00 69.00 100 THR A CA 1
ATOM 835 C C . THR A 1 100 ? 2.133 11.907 -12.959 1.00 69.00 100 THR A C 1
ATOM 837 O O . THR A 1 100 ? 1.308 12.647 -12.427 1.00 69.00 100 THR A O 1
ATOM 840 N N . LEU A 1 101 ? 3.171 11.363 -12.308 1.00 65.19 101 LEU A N 1
ATOM 841 C CA . LEU A 1 101 ? 3.463 11.538 -10.880 1.00 65.19 101 LEU A CA 1
ATOM 842 C C . LEU A 1 101 ? 4.447 12.685 -10.593 1.00 65.19 101 LEU A C 1
ATOM 844 O O . LEU A 1 101 ? 5.325 12.938 -11.448 1.00 65.19 101 LEU A O 1
#

Radius of gyration: 14.22 Å; Cα contacts (8 Å, |Δi|>4): 119; chains: 1; bounding box: 35×30×37 Å

Sequence (101 aa):
MKPSSDEELKSAVELDLLLDDFVLEKKNDYLKRLFEFPCGKWVEIKYFFDSDYYDSNYQNSHISVCWLPDTDGDYDNNRIIVFFDNNDLVSQVISFNMKTL

Nearest PDB structures (foldseek):
  4r5g-assembly2_B-2  TM=7.270E-01  e=9.738E-01  Escherichia coli K-12
  7p3f-assembly1_C  TM=5.505E-01  e=3.845E+00  Streptomyces coelicolor A3(2)
  8hry-assembly1_L  TM=4.470E-01  e=1.708E+00  Ondatra zibethicus
  2qi2-assembly1_A  TM=4.554E-01  e=4.356E+00  Thermoplasma acidophilum
  3v2u-assembly1_B  TM=4.070E-01  e=5.951E+00  Saccharomyces cerevisiae S288C